Protein AF-A0A6I3MTK4-F1 (afdb_monomer_lite)

pLDDT: mean 82.1, std 14.82, range [50.41, 98.62]

Structure (mmCIF, N/CA/C/O backbone):
data_AF-A0A6I3MTK4-F1
#
_entry.id   AF-A0A6I3MTK4-F1
#
loop_
_atom_site.group_PDB
_atom_site.id
_atom_site.type_symbol
_atom_site.label_atom_id
_atom_site.label_alt_id
_atom_site.label_comp_id
_atom_site.label_asym_id
_atom_site.label_entity_id
_atom_site.label_seq_id
_atom_site.pdbx_PDB_ins_code
_atom_site.Cartn_x
_atom_site.Cartn_y
_atom_site.Cartn_z
_atom_site.occupancy
_atom_site.B_iso_or_equiv
_atom_site.auth_seq_id
_atom_site.auth_comp_id
_atom_site.auth_asym_id
_atom_site.auth_atom_id
_atom_site.pdbx_PDB_model_num
ATOM 1 N N . MET A 1 1 ? 15.861 -71.546 -43.984 1.00 53.81 1 MET A N 1
ATOM 2 C CA . MET A 1 1 ? 14.609 -70.962 -43.443 1.00 53.81 1 MET A CA 1
ATOM 3 C C . MET A 1 1 ? 14.620 -70.689 -41.932 1.00 53.81 1 MET A C 1
ATOM 5 O O . MET A 1 1 ? 14.109 -69.651 -41.546 1.00 53.81 1 MET A O 1
ATOM 9 N N . ARG A 1 2 ? 15.221 -71.525 -41.064 1.00 52.81 2 ARG A N 1
ATOM 10 C CA . ARG A 1 2 ? 15.217 -71.293 -39.595 1.00 52.81 2 ARG A CA 1
ATOM 11 C C . ARG A 1 2 ? 16.031 -70.080 -39.097 1.00 52.81 2 ARG A C 1
ATOM 13 O O . ARG A 1 2 ? 15.610 -69.432 -38.153 1.00 52.81 2 ARG A O 1
ATOM 20 N N . ARG A 1 3 ? 17.156 -69.732 -39.742 1.00 50.41 3 ARG A N 1
ATOM 21 C CA . ARG A 1 3 ? 18.013 -68.591 -39.335 1.00 50.41 3 ARG A CA 1
ATOM 22 C C . ARG A 1 3 ? 17.386 -67.218 -39.612 1.00 50.41 3 ARG A C 1
ATOM 24 O O . ARG A 1 3 ? 17.549 -66.301 -38.819 1.00 50.41 3 ARG A O 1
ATOM 31 N N . SER A 1 4 ? 16.638 -67.097 -40.707 1.00 53.41 4 SER A N 1
ATOM 32 C CA . SER A 1 4 ? 15.962 -65.857 -41.109 1.00 53.41 4 SER A CA 1
ATOM 33 C C . SER A 1 4 ? 14.804 -65.506 -40.167 1.00 53.41 4 SER A C 1
ATOM 35 O O . SER A 1 4 ? 14.593 -64.340 -39.866 1.00 53.41 4 SER A O 1
ATOM 37 N N . PHE A 1 5 ? 14.105 -66.518 -39.639 1.00 55.53 5 PHE A N 1
ATOM 38 C CA . PHE A 1 5 ? 13.009 -66.336 -38.682 1.00 55.53 5 PHE A CA 1
ATOM 39 C C . PHE A 1 5 ? 13.488 -65.809 -37.323 1.00 55.53 5 PHE A C 1
ATOM 41 O O . PHE A 1 5 ? 12.846 -64.940 -36.742 1.00 55.53 5 PHE A O 1
ATOM 48 N N . SER A 1 6 ? 14.639 -66.283 -36.835 1.00 56.25 6 SER A N 1
ATOM 49 C CA . SER A 1 6 ? 15.205 -65.820 -35.561 1.00 56.25 6 SER A CA 1
ATOM 50 C C . SER A 1 6 ? 15.663 -64.362 -35.612 1.00 56.25 6 SER A C 1
ATOM 52 O O . SER A 1 6 ? 15.512 -63.651 -34.629 1.00 56.25 6 SER A O 1
ATOM 54 N N . ILE A 1 7 ? 16.178 -63.892 -36.752 1.00 60.00 7 ILE A N 1
ATOM 55 C CA . ILE A 1 7 ? 16.601 -62.491 -36.911 1.00 60.00 7 ILE A CA 1
ATOM 56 C C . ILE A 1 7 ? 15.381 -61.562 -36.952 1.00 60.00 7 ILE A C 1
ATOM 58 O O . ILE A 1 7 ? 15.380 -60.527 -36.291 1.00 60.00 7 ILE A O 1
ATOM 62 N N . VAL A 1 8 ? 14.317 -61.954 -37.659 1.00 60.19 8 VAL A N 1
ATOM 63 C CA . VAL A 1 8 ? 13.076 -61.165 -37.737 1.00 60.19 8 VAL A CA 1
ATOM 64 C C . VAL A 1 8 ? 12.384 -61.076 -36.373 1.00 60.19 8 VAL A C 1
ATOM 66 O O . VAL A 1 8 ? 11.919 -60.002 -35.998 1.00 60.19 8 VAL A O 1
ATOM 69 N N . LEU A 1 9 ? 12.377 -62.161 -35.593 1.00 59.28 9 LEU A N 1
ATOM 70 C CA . LEU A 1 9 ? 11.783 -62.167 -34.254 1.00 59.28 9 LEU A CA 1
ATOM 71 C C . LEU A 1 9 ? 12.572 -61.293 -33.260 1.00 59.28 9 LEU A C 1
ATOM 73 O O . LEU A 1 9 ? 11.971 -60.566 -32.474 1.00 59.28 9 LEU A O 1
ATOM 77 N N . SER A 1 10 ? 13.907 -61.302 -33.336 1.00 58.31 10 SER A N 1
ATOM 78 C CA . SER A 1 10 ? 14.763 -60.447 -32.502 1.00 58.31 10 SER A CA 1
ATOM 79 C C . SER A 1 10 ? 14.629 -58.962 -32.848 1.00 58.31 10 SER A C 1
ATOM 81 O O . SER A 1 10 ? 14.602 -58.125 -31.950 1.00 58.31 10 SER A O 1
ATOM 83 N N . VAL A 1 11 ? 14.498 -58.620 -34.134 1.00 59.41 11 VAL A N 1
ATOM 84 C CA . VAL A 1 11 ? 14.272 -57.231 -34.571 1.00 59.41 11 VAL A CA 1
ATOM 85 C C . VAL A 1 11 ? 12.880 -56.746 -34.154 1.00 59.41 11 VAL A C 1
ATOM 87 O O . VAL A 1 11 ? 12.753 -55.631 -33.653 1.00 59.41 11 VAL A O 1
ATOM 90 N N . ALA A 1 12 ? 11.850 -57.590 -34.270 1.00 58.72 12 ALA A N 1
ATOM 91 C CA . ALA A 1 12 ? 10.502 -57.255 -33.811 1.00 58.72 12 ALA A CA 1
ATOM 92 C C . ALA A 1 12 ? 10.450 -56.996 -32.293 1.00 58.72 12 ALA A C 1
ATOM 94 O O . ALA A 1 12 ? 9.806 -56.042 -31.859 1.00 58.72 12 ALA A O 1
ATOM 95 N N . LEU A 1 13 ? 11.187 -57.777 -31.493 1.00 57.56 13 LEU A N 1
ATOM 96 C CA . LEU A 1 13 ? 11.237 -57.614 -30.038 1.00 57.56 13 LEU A CA 1
ATOM 97 C C . LEU A 1 13 ? 11.938 -56.307 -29.615 1.00 57.56 13 LEU A C 1
ATOM 99 O O . LEU A 1 13 ? 11.460 -55.605 -28.723 1.00 57.56 13 LEU A O 1
ATOM 103 N N . VAL A 1 14 ? 13.030 -55.926 -30.287 1.00 58.31 14 VAL A N 1
ATOM 104 C CA . VAL A 1 14 ? 13.752 -54.669 -30.004 1.00 58.31 14 VAL A CA 1
ATOM 105 C C . VAL A 1 14 ? 12.924 -53.441 -30.402 1.00 58.31 14 VAL A C 1
ATOM 107 O O . VAL A 1 14 ? 12.909 -52.452 -29.669 1.00 58.31 14 VAL A O 1
ATOM 110 N N . ILE A 1 15 ? 12.166 -53.515 -31.503 1.00 57.16 15 ILE A N 1
ATOM 111 C CA . ILE A 1 15 ? 11.263 -52.430 -31.919 1.00 57.16 15 ILE A CA 1
ATOM 112 C C . ILE A 1 15 ? 10.126 -52.257 -30.904 1.00 57.16 15 ILE A C 1
ATOM 114 O O . ILE A 1 15 ? 9.834 -51.123 -30.522 1.00 57.16 15 ILE A O 1
ATOM 118 N N . THR A 1 16 ? 9.555 -53.345 -30.370 1.00 56.53 16 THR A N 1
ATOM 119 C CA . THR A 1 16 ? 8.523 -53.232 -29.325 1.00 56.53 16 THR A CA 1
ATOM 120 C C . THR A 1 16 ? 9.043 -52.614 -28.026 1.00 56.53 16 THR A C 1
ATOM 122 O O . THR A 1 16 ? 8.303 -51.866 -27.394 1.00 56.53 16 THR A O 1
ATOM 125 N N . LEU A 1 17 ? 10.313 -52.831 -27.647 1.00 52.78 17 LEU A N 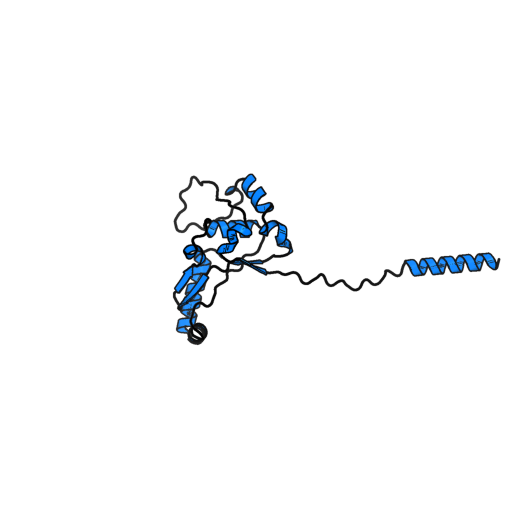1
ATOM 126 C CA . LEU A 1 17 ? 10.886 -52.178 -26.460 1.00 52.78 17 LEU A CA 1
ATOM 127 C C . LEU A 1 17 ? 11.121 -50.669 -26.644 1.00 52.78 17 LEU A C 1
ATOM 129 O O . LEU A 1 17 ? 11.062 -49.930 -25.666 1.00 52.78 17 LEU A O 1
ATOM 133 N N . SER A 1 18 ? 11.339 -50.196 -27.875 1.00 52.72 18 SER A N 1
ATOM 134 C CA . SER A 1 18 ? 11.579 -48.770 -28.153 1.00 52.72 18 SER A CA 1
ATOM 135 C C . SER A 1 18 ? 10.322 -47.889 -28.095 1.00 52.72 18 SER A C 1
ATOM 137 O O . SER A 1 18 ? 10.435 -46.671 -27.969 1.00 52.72 18 SER A O 1
ATOM 139 N N . THR A 1 19 ? 9.125 -48.488 -28.136 1.00 51.19 19 THR A N 1
ATOM 140 C CA . THR A 1 19 ? 7.839 -47.773 -28.036 1.00 51.19 19 THR A CA 1
ATOM 141 C C . THR A 1 19 ? 7.257 -47.728 -26.626 1.00 51.19 19 THR A C 1
ATOM 143 O O . THR A 1 19 ? 6.257 -47.042 -26.408 1.00 51.19 19 THR A O 1
ATOM 146 N N . TYR A 1 20 ? 7.869 -48.406 -25.649 1.00 51.41 20 TYR A N 1
ATOM 147 C CA . TYR A 1 20 ? 7.555 -48.139 -24.249 1.00 51.41 20 TYR A CA 1
ATOM 148 C C . TYR A 1 20 ? 8.198 -46.807 -23.888 1.00 51.41 20 TYR A C 1
ATOM 150 O O . TYR A 1 20 ? 9.356 -46.738 -23.481 1.00 51.41 20 TYR A O 1
ATOM 158 N N . GLY A 1 21 ? 7.435 -45.731 -24.091 1.00 55.34 21 GLY A N 1
ATOM 159 C CA . GLY A 1 21 ? 7.756 -44.434 -23.526 1.00 55.34 21 GLY A CA 1
ATOM 160 C C . GLY A 1 21 ? 8.115 -44.644 -22.063 1.00 55.34 21 GLY A C 1
ATOM 161 O O . GLY A 1 21 ? 7.327 -45.203 -21.300 1.00 55.34 21 GLY A O 1
ATOM 162 N N . VAL A 1 22 ? 9.339 -44.265 -21.696 1.00 57.91 22 VAL A N 1
ATOM 163 C CA . VAL A 1 22 ? 9.773 -44.255 -20.304 1.00 57.91 22 VAL A CA 1
ATOM 164 C C . VAL A 1 22 ? 8.703 -43.472 -19.558 1.00 57.91 22 VAL A C 1
ATOM 166 O O . VAL A 1 22 ? 8.482 -42.301 -19.876 1.00 57.91 22 VAL A O 1
ATOM 169 N N . ALA A 1 23 ? 7.990 -44.124 -18.639 1.00 54.16 23 ALA A N 1
ATOM 170 C CA . ALA A 1 23 ? 7.059 -43.444 -17.760 1.00 54.16 23 ALA A CA 1
ATOM 171 C C . ALA A 1 23 ? 7.886 -42.432 -16.967 1.00 54.16 23 ALA A C 1
ATOM 173 O O . ALA A 1 23 ? 8.548 -42.774 -15.987 1.00 54.16 23 ALA A O 1
ATOM 174 N N . ARG A 1 24 ? 7.938 -41.190 -17.454 1.00 57.03 24 ARG A N 1
ATOM 175 C CA . ARG A 1 24 ? 8.499 -40.093 -16.690 1.00 57.03 24 ARG A CA 1
ATOM 176 C C . ARG A 1 24 ? 7.561 -39.933 -15.514 1.00 57.03 24 ARG A C 1
ATOM 178 O O . ARG A 1 24 ? 6.368 -39.709 -15.711 1.00 57.03 24 ARG A O 1
ATOM 185 N N . ALA A 1 25 ? 8.095 -40.122 -14.308 1.00 59.53 25 ALA A N 1
ATOM 186 C CA . ALA A 1 25 ? 7.435 -39.630 -13.116 1.00 59.53 25 ALA A CA 1
ATOM 187 C C . ALA A 1 25 ? 6.992 -38.203 -13.439 1.00 59.53 25 ALA A C 1
ATOM 189 O O . ALA A 1 25 ? 7.809 -37.429 -13.939 1.00 59.53 25 ALA A O 1
ATOM 190 N N . ASP A 1 26 ? 5.703 -37.919 -13.270 1.00 58.34 26 ASP A N 1
ATOM 191 C CA . ASP A 1 26 ? 5.145 -36.584 -13.430 1.00 58.34 26 ASP A CA 1
ATOM 192 C C . ASP A 1 26 ? 5.978 -35.672 -12.523 1.00 58.34 26 ASP A C 1
ATOM 194 O O . ASP A 1 26 ? 5.830 -35.703 -11.296 1.00 58.34 26 ASP A O 1
ATOM 198 N N . GLU A 1 27 ? 6.979 -34.997 -13.102 1.00 61.09 27 GLU A N 1
ATOM 199 C CA . GLU A 1 27 ? 7.846 -34.055 -12.410 1.00 61.09 27 GLU A CA 1
ATOM 200 C C . GLU A 1 27 ? 6.910 -32.930 -12.013 1.00 61.09 27 GLU A C 1
ATOM 202 O O . GLU A 1 27 ? 6.700 -31.977 -12.767 1.00 61.09 27 GLU A O 1
ATOM 207 N N . LYS A 1 28 ? 6.272 -33.085 -10.846 1.00 62.31 28 LYS A N 1
ATOM 208 C CA . LYS A 1 28 ? 5.481 -32.039 -10.223 1.00 62.31 28 LYS A CA 1
ATOM 209 C C . LYS A 1 28 ? 6.394 -30.835 -10.179 1.00 62.31 28 LYS A C 1
ATOM 211 O O . LYS A 1 28 ? 7.317 -30.796 -9.364 1.00 62.31 28 LYS A O 1
ATOM 216 N N . GLN A 1 29 ? 6.144 -29.905 -11.101 1.00 60.81 29 GLN A N 1
ATOM 217 C CA . GLN A 1 29 ? 6.909 -28.680 -11.240 1.00 60.81 29 GLN A CA 1
ATOM 218 C C . GLN A 1 29 ? 7.102 -28.113 -9.834 1.00 60.81 29 GLN A C 1
ATOM 220 O O . GLN A 1 29 ? 6.113 -28.058 -9.084 1.00 60.81 29 GLN A O 1
ATOM 225 N N . PRO A 1 30 ? 8.341 -27.766 -9.435 1.00 67.25 30 PRO A N 1
ATOM 226 C CA . PRO A 1 30 ? 8.601 -27.237 -8.108 1.00 67.25 30 PRO A CA 1
ATOM 227 C C . PRO A 1 30 ? 7.561 -26.174 -7.764 1.00 67.25 30 PRO A C 1
ATOM 229 O O . PRO A 1 30 ? 7.225 -25.335 -8.605 1.00 67.25 30 PRO A O 1
ATOM 232 N N . ARG A 1 31 ? 6.996 -26.248 -6.550 1.00 68.44 31 ARG A N 1
ATOM 233 C CA . ARG A 1 31 ? 5.969 -25.296 -6.112 1.00 68.44 31 ARG A CA 1
ATOM 234 C C . ARG A 1 31 ? 6.503 -23.886 -6.328 1.00 68.44 31 ARG A C 1
ATOM 236 O O . ARG A 1 31 ? 7.500 -23.504 -5.719 1.00 68.44 31 ARG A O 1
ATOM 243 N N . LYS A 1 32 ? 5.841 -23.134 -7.204 1.00 69.88 32 LYS A N 1
ATOM 244 C CA . LYS A 1 32 ? 6.188 -21.741 -7.454 1.00 69.88 32 LYS A CA 1
ATOM 245 C C . LYS A 1 32 ? 5.784 -20.930 -6.234 1.00 69.88 32 LYS A C 1
ATOM 247 O O . LYS A 1 32 ? 4.677 -21.095 -5.718 1.00 69.88 32 LYS A O 1
ATOM 252 N N . ILE A 1 33 ? 6.676 -20.056 -5.784 1.00 71.88 33 ILE A N 1
ATOM 253 C CA . ILE A 1 33 ? 6.262 -18.934 -4.945 1.00 71.88 33 ILE A CA 1
ATOM 254 C C . ILE A 1 33 ? 5.264 -18.136 -5.797 1.00 71.88 33 ILE A C 1
ATOM 256 O O . ILE A 1 33 ? 5.436 -18.018 -7.003 1.00 71.88 33 ILE A O 1
ATOM 260 N N . VAL A 1 34 ? 4.142 -17.714 -5.220 1.00 80.19 34 VAL A N 1
ATOM 261 C CA . VAL A 1 34 ? 3.102 -16.984 -5.972 1.00 80.19 34 VAL A CA 1
ATOM 262 C C . VAL A 1 34 ? 3.085 -15.519 -5.568 1.00 80.19 34 VAL A C 1
ATOM 264 O O . VAL A 1 34 ? 2.835 -14.655 -6.404 1.00 80.19 34 VAL A O 1
ATOM 267 N N . SER A 1 35 ? 3.410 -1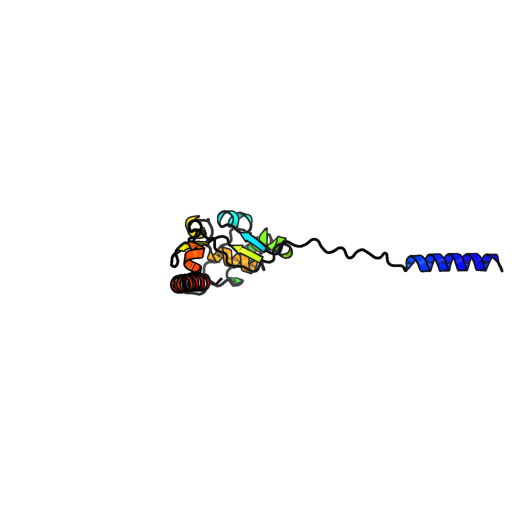5.250 -4.305 1.00 87.81 35 SER A N 1
ATOM 268 C CA . SER A 1 35 ? 3.266 -13.945 -3.684 1.00 87.81 35 SER A CA 1
ATOM 269 C C . SER A 1 35 ? 4.483 -13.579 -2.840 1.00 87.81 35 SER A C 1
ATOM 271 O O . SER A 1 35 ? 5.029 -14.445 -2.153 1.00 87.81 35 SER A O 1
ATOM 273 N N . GLY A 1 36 ? 4.856 -12.300 -2.815 1.00 87.44 36 GLY A N 1
ATOM 274 C CA . GLY A 1 36 ? 5.942 -11.793 -1.972 1.00 87.44 36 GLY A CA 1
ATOM 275 C C . GLY A 1 36 ? 5.657 -10.407 -1.405 1.00 87.44 36 GLY A C 1
ATOM 276 O O . GLY A 1 36 ? 4.857 -9.652 -1.955 1.00 87.44 36 GLY A O 1
ATOM 277 N N . TRP A 1 37 ? 6.299 -10.077 -0.285 1.00 90.31 37 TRP A N 1
ATOM 278 C CA . TRP A 1 37 ? 6.167 -8.764 0.349 1.00 90.31 37 TRP A CA 1
ATOM 279 C C . TRP A 1 37 ? 7.144 -7.765 -0.261 1.00 90.31 37 TRP A C 1
ATOM 281 O O . TRP A 1 37 ? 8.313 -8.086 -0.469 1.00 90.31 37 TRP A O 1
ATOM 291 N N . ILE A 1 38 ? 6.674 -6.539 -0.497 1.00 90.25 38 ILE A N 1
ATOM 292 C CA . ILE A 1 38 ? 7.521 -5.411 -0.892 1.00 90.25 38 ILE A CA 1
ATOM 293 C C . ILE A 1 38 ? 7.485 -4.380 0.236 1.00 90.25 38 ILE A C 1
ATOM 295 O O . ILE A 1 38 ? 6.542 -3.585 0.316 1.00 90.25 38 ILE A O 1
ATOM 299 N N . PRO A 1 39 ? 8.485 -4.370 1.131 1.00 90.12 39 PRO A N 1
ATOM 300 C CA . PRO A 1 39 ? 8.589 -3.320 2.128 1.00 90.12 39 PRO A CA 1
ATOM 301 C C . PRO A 1 39 ? 8.939 -1.986 1.464 1.00 90.12 39 PRO A C 1
ATOM 303 O O . PRO A 1 39 ? 9.611 -1.944 0.429 1.00 90.12 39 PRO A O 1
ATOM 306 N N . TYR A 1 40 ? 8.504 -0.881 2.073 1.00 87.69 40 TYR A N 1
ATOM 307 C CA . TYR A 1 40 ? 8.691 0.467 1.517 1.00 87.69 40 TYR A CA 1
ATOM 308 C C . TYR A 1 40 ? 10.170 0.793 1.233 1.00 87.69 40 TYR A C 1
ATOM 310 O O . TYR A 1 40 ? 10.490 1.434 0.236 1.00 87.69 40 TYR A O 1
ATOM 318 N N . TYR A 1 41 ? 11.092 0.280 2.054 1.00 86.12 41 TYR A N 1
ATOM 319 C CA . TYR A 1 41 ? 12.533 0.506 1.913 1.00 86.12 41 TYR A CA 1
ATOM 320 C C . TYR A 1 41 ? 13.196 -0.291 0.770 1.00 86.12 41 TYR A C 1
ATOM 322 O O . TYR A 1 41 ? 14.351 -0.023 0.438 1.00 86.12 41 TYR A O 1
ATOM 330 N N . SER A 1 42 ? 12.496 -1.252 0.153 1.00 86.38 42 SER A N 1
ATOM 331 C CA . SER A 1 42 ? 13.028 -2.092 -0.937 1.00 86.38 42 SER A CA 1
ATOM 332 C C . SER A 1 42 ? 12.471 -1.748 -2.316 1.00 86.38 42 SER A C 1
ATOM 334 O O . SER A 1 42 ? 12.914 -2.336 -3.300 1.00 86.38 42 SER A O 1
ATOM 336 N N . VAL A 1 43 ? 11.543 -0.792 -2.420 1.00 86.81 43 VAL A N 1
ATOM 337 C CA . VAL A 1 43 ? 10.890 -0.411 -3.690 1.00 86.81 43 VAL A CA 1
ATOM 338 C C . VAL A 1 43 ? 11.922 -0.069 -4.770 1.00 86.81 43 VAL A C 1
ATOM 340 O O . VAL A 1 43 ? 11.830 -0.570 -5.887 1.00 86.81 43 VAL A O 1
ATOM 343 N N . ARG A 1 44 ? 12.972 0.675 -4.397 1.00 81.69 44 ARG A N 1
ATOM 344 C CA . ARG A 1 44 ? 14.089 1.065 -5.278 1.00 81.69 44 ARG A CA 1
ATOM 345 C C . ARG A 1 44 ? 14.903 -0.094 -5.849 1.00 81.69 44 ARG A C 1
ATOM 347 O O . ARG A 1 44 ? 15.617 0.075 -6.827 1.00 81.69 44 ARG A O 1
ATOM 354 N N . THR A 1 45 ? 14.884 -1.235 -5.170 1.00 82.88 45 THR A N 1
ATOM 355 C CA . THR A 1 45 ? 15.682 -2.403 -5.549 1.00 82.88 45 THR A CA 1
ATOM 356 C C . THR A 1 45 ? 14.926 -3.264 -6.551 1.00 82.88 45 THR A C 1
ATOM 358 O O . THR A 1 45 ? 15.537 -3.925 -7.383 1.00 82.88 45 THR A O 1
ATOM 361 N N . VAL A 1 46 ? 13.593 -3.266 -6.474 1.00 82.94 46 VAL A N 1
ATOM 362 C CA . VAL A 1 46 ? 12.743 -4.138 -7.293 1.00 82.94 46 VAL A CA 1
ATOM 363 C C . VAL A 1 46 ? 12.184 -3.443 -8.536 1.00 82.94 46 VAL A C 1
ATOM 365 O O . VAL A 1 46 ? 11.763 -4.131 -9.466 1.00 82.94 46 VAL A O 1
ATOM 368 N N . MET A 1 47 ? 12.204 -2.106 -8.574 1.00 84.75 47 MET A N 1
ATOM 369 C CA . MET A 1 47 ? 11.709 -1.286 -9.684 1.00 84.75 47 MET A CA 1
ATOM 370 C C . MET A 1 47 ? 12.631 -0.083 -9.966 1.00 84.75 47 MET A C 1
ATOM 372 O O . MET A 1 47 ? 13.236 0.450 -9.034 1.00 84.75 47 MET A O 1
ATOM 376 N N . PRO A 1 48 ? 12.732 0.366 -11.232 1.00 82.31 48 PRO A N 1
ATOM 377 C CA . PRO A 1 48 ? 13.542 1.520 -11.623 1.00 82.31 48 PRO A CA 1
ATOM 378 C C . PRO A 1 48 ? 12.945 2.860 -11.166 1.00 82.31 48 PRO A C 1
ATOM 380 O O . PRO A 1 48 ? 11.771 2.970 -10.801 1.00 82.31 48 PRO A O 1
ATOM 383 N N . PHE A 1 49 ? 13.764 3.915 -11.220 1.00 79.50 49 PHE A N 1
ATOM 384 C CA . PHE A 1 49 ? 13.294 5.289 -11.048 1.00 79.50 49 PHE A CA 1
ATOM 385 C C . PHE A 1 49 ? 12.612 5.796 -12.311 1.00 79.50 49 PHE A C 1
ATOM 387 O O . PHE A 1 49 ? 13.283 6.208 -13.249 1.00 79.50 49 PHE A O 1
ATOM 394 N N . ILE A 1 50 ? 11.281 5.761 -12.304 1.00 79.88 50 ILE A N 1
ATOM 395 C CA . ILE A 1 50 ? 10.430 6.266 -13.377 1.00 79.88 50 ILE A CA 1
ATOM 396 C C . ILE A 1 50 ? 9.395 7.189 -12.743 1.00 79.88 50 ILE A C 1
ATOM 398 O O . ILE A 1 50 ? 8.707 6.800 -11.798 1.00 79.88 50 ILE A O 1
ATOM 402 N N . LYS A 1 51 ? 9.293 8.407 -13.269 1.00 77.25 51 LYS A N 1
ATOM 403 C CA . LYS A 1 51 ? 8.235 9.362 -12.934 1.00 77.25 51 LYS A CA 1
ATOM 404 C C . LYS A 1 51 ? 7.278 9.458 -14.108 1.00 77.25 51 LYS A C 1
ATOM 406 O O . LYS A 1 51 ? 7.703 9.307 -15.250 1.00 77.25 51 LYS A O 1
ATOM 411 N N . LYS A 1 52 ? 6.007 9.744 -13.828 1.00 80.94 52 LYS A N 1
ATOM 412 C CA . LYS A 1 52 ? 5.069 10.105 -14.891 1.00 80.94 52 LYS A CA 1
ATOM 413 C C . LYS A 1 52 ? 5.588 11.302 -15.681 1.00 80.94 52 LYS A C 1
ATOM 415 O O . LYS A 1 52 ? 6.193 12.222 -15.119 1.00 80.94 52 LYS A O 1
ATOM 420 N N . LEU A 1 53 ? 5.318 11.285 -16.979 1.00 78.62 53 LEU A N 1
ATOM 421 C CA . LEU A 1 53 ? 5.545 12.426 -17.847 1.00 78.62 53 LEU A CA 1
ATOM 422 C C . LEU A 1 53 ? 4.729 13.628 -17.345 1.00 78.62 53 LEU A C 1
ATOM 424 O O . LEU A 1 53 ? 3.613 13.444 -16.851 1.00 78.62 53 LEU A O 1
ATOM 428 N N . PRO A 1 54 ? 5.254 14.860 -17.463 1.00 73.94 54 PRO A N 1
ATOM 429 C CA . PRO A 1 54 ? 4.513 16.051 -17.076 1.00 73.94 54 PRO A CA 1
ATOM 430 C C . PRO A 1 54 ? 3.189 16.136 -17.842 1.00 73.94 54 PRO A C 1
ATOM 432 O O . PRO A 1 54 ? 3.181 16.207 -19.070 1.00 73.94 54 PRO A O 1
ATOM 435 N N . THR A 1 55 ? 2.069 16.152 -17.123 1.00 66.19 55 THR A N 1
ATOM 436 C CA . THR A 1 55 ? 0.750 16.404 -17.706 1.00 66.19 55 THR A CA 1
ATOM 437 C C . THR A 1 55 ? 0.466 17.902 -17.719 1.00 66.19 55 THR A C 1
ATOM 439 O O . THR A 1 55 ? 0.727 18.606 -16.746 1.00 66.19 55 THR A O 1
ATOM 442 N N . THR A 1 56 ? -0.080 18.408 -18.827 1.00 57.75 56 THR A N 1
ATOM 443 C CA . THR A 1 56 ? -0.474 19.825 -18.961 1.00 57.75 56 THR A CA 1
ATOM 444 C C . THR A 1 56 ? -1.724 20.160 -18.139 1.00 57.75 56 THR A C 1
ATOM 446 O O . THR A 1 56 ? -1.965 21.322 -17.822 1.00 57.75 56 THR A O 1
ATOM 449 N N . GLU A 1 57 ? -2.508 19.152 -17.759 1.00 63.19 57 GLU A N 1
ATOM 450 C CA . GLU A 1 57 ? -3.699 19.321 -16.931 1.00 63.19 57 GLU A CA 1
ATOM 451 C C . GLU A 1 57 ? -3.352 19.289 -15.437 1.00 63.19 57 GLU A C 1
ATOM 453 O O . GLU A 1 57 ? -2.603 18.429 -14.964 1.00 63.19 57 GLU A O 1
ATOM 458 N N . VAL A 1 58 ? -3.916 20.239 -14.685 1.00 59.41 58 VAL A N 1
ATOM 459 C CA . VAL A 1 58 ? -3.818 20.276 -13.222 1.00 59.41 58 VAL A CA 1
ATOM 460 C C . VAL A 1 58 ? -4.619 19.104 -12.665 1.00 59.41 58 VAL A C 1
ATOM 462 O O . VAL A 1 58 ? -5.848 19.091 -12.749 1.00 59.41 58 VAL A O 1
ATOM 465 N N . ALA A 1 59 ? -3.927 18.128 -12.080 1.00 62.25 59 ALA A N 1
ATOM 466 C CA . ALA A 1 59 ? -4.577 17.025 -11.391 1.00 62.25 59 ALA A CA 1
ATOM 467 C C . ALA A 1 59 ? -5.436 17.572 -10.239 1.00 62.25 59 ALA A C 1
ATOM 469 O O . ALA A 1 59 ? -4.938 18.250 -9.336 1.00 62.25 59 ALA A O 1
ATOM 470 N N . LEU A 1 60 ? -6.740 17.289 -10.272 1.00 60.81 60 LEU A N 1
ATOM 471 C CA . LEU A 1 60 ? -7.619 17.584 -9.145 1.00 60.81 60 LEU A CA 1
ATOM 472 C C . LEU A 1 60 ? -7.153 16.767 -7.923 1.00 60.81 60 LEU A C 1
ATOM 474 O O . LEU A 1 60 ? -6.792 15.602 -8.093 1.00 60.81 60 LEU A O 1
ATOM 478 N N . PRO A 1 61 ? -7.223 17.302 -6.689 1.00 52.38 61 PRO A N 1
ATOM 479 C CA . PRO A 1 61 ? -6.809 16.584 -5.474 1.00 52.38 61 PRO A CA 1
ATOM 480 C C . PRO A 1 61 ? -7.524 15.242 -5.234 1.00 52.38 61 PRO A C 1
ATOM 482 O O . PRO A 1 61 ? -7.081 14.447 -4.413 1.00 52.38 61 PRO A O 1
ATOM 485 N N . SER A 1 62 ? -8.639 15.000 -5.928 1.00 56.44 62 SER A N 1
ATOM 486 C CA . SER A 1 62 ? -9.448 13.778 -5.878 1.00 56.44 62 SER A CA 1
ATOM 487 C C . SER A 1 62 ? -9.530 13.052 -7.226 1.00 56.44 62 SER A C 1
ATOM 489 O O . SER A 1 62 ? -10.431 12.236 -7.424 1.00 56.44 62 SER A O 1
ATOM 491 N N . ALA A 1 63 ? -8.662 13.386 -8.185 1.00 61.94 63 ALA A N 1
ATOM 492 C CA . ALA A 1 63 ? -8.598 12.660 -9.443 1.00 61.94 63 ALA A CA 1
ATOM 493 C C . ALA A 1 63 ? -8.190 11.197 -9.176 1.00 61.94 63 ALA A C 1
ATOM 495 O O . ALA A 1 63 ? -7.321 10.951 -8.335 1.00 61.94 63 ALA A O 1
ATOM 496 N N . PRO A 1 64 ? -8.793 10.215 -9.870 1.00 63.28 64 PRO A N 1
ATOM 497 C CA . PRO A 1 64 ? -8.352 8.830 -9.780 1.00 63.28 64 PRO A CA 1
ATOM 498 C C . PRO A 1 64 ? -6.873 8.712 -10.157 1.00 63.28 64 PRO A C 1
ATOM 500 O O . PRO A 1 64 ? -6.436 9.320 -11.134 1.00 63.28 64 PRO A O 1
ATOM 503 N N . VAL A 1 65 ? -6.113 7.891 -9.428 1.00 68.00 65 VAL A N 1
ATOM 504 C CA . VAL A 1 65 ? -4.757 7.515 -9.848 1.00 68.00 65 VAL A CA 1
ATOM 505 C C . VAL A 1 65 ? -4.873 6.697 -11.136 1.00 68.00 65 VAL A C 1
ATOM 507 O O . VAL A 1 65 ? -5.265 5.529 -11.109 1.00 68.00 65 VAL A O 1
ATOM 510 N N . THR A 1 66 ? -4.559 7.324 -12.265 1.00 75.00 66 THR A N 1
ATOM 511 C CA . THR A 1 66 ? -4.428 6.690 -13.582 1.00 75.00 66 THR A CA 1
ATOM 512 C C . THR A 1 66 ? -3.082 5.983 -13.683 1.00 75.00 66 THR A C 1
ATOM 514 O O . THR A 1 66 ? -2.133 6.361 -13.004 1.00 75.00 66 THR A O 1
ATOM 517 N N . CYS A 1 67 ? -2.984 4.938 -14.497 1.00 78.94 67 CYS A N 1
ATOM 518 C CA . CYS A 1 67 ? -1.715 4.269 -14.785 1.00 78.94 67 CYS A CA 1
ATOM 519 C C . CYS A 1 67 ? -1.682 3.936 -16.279 1.00 78.94 67 CYS A C 1
ATOM 521 O O . CYS A 1 67 ? -1.552 2.773 -16.670 1.00 78.94 67 CYS A O 1
ATOM 523 N N . GLU A 1 68 ? -1.901 4.932 -17.131 1.00 81.50 68 GLU A N 1
ATOM 524 C CA . GLU A 1 68 ? -2.068 4.725 -18.569 1.00 81.50 68 GLU A CA 1
ATOM 525 C C . GLU A 1 68 ? -0.711 4.649 -19.292 1.00 81.50 68 GLU A C 1
ATOM 527 O O . GLU A 1 68 ? 0.282 5.196 -18.816 1.00 81.50 68 GLU A O 1
ATOM 532 N N . PRO A 1 69 ? -0.592 3.905 -20.412 1.00 74.44 69 PRO A N 1
ATOM 533 C CA . PRO A 1 69 ? 0.690 3.757 -21.108 1.00 74.44 69 PRO A CA 1
ATOM 534 C C . PRO A 1 69 ? 1.284 5.083 -21.601 1.00 74.44 69 PRO A C 1
ATOM 536 O O . PRO A 1 69 ? 2.498 5.230 -21.610 1.00 74.44 69 PRO A O 1
ATOM 539 N N . ASN A 1 70 ? 0.437 6.037 -21.992 1.00 81.19 70 ASN A N 1
ATOM 540 C CA . ASN A 1 70 ? 0.836 7.356 -22.493 1.00 81.19 70 ASN A CA 1
ATOM 541 C C . ASN A 1 70 ? 1.380 8.295 -21.401 1.00 81.19 70 ASN A C 1
ATOM 543 O O . ASN A 1 70 ? 1.864 9.375 -21.725 1.00 81.19 70 ASN A O 1
ATOM 547 N N . GLU A 1 71 ? 1.311 7.899 -20.128 1.00 84.69 71 GLU A N 1
ATOM 548 C CA . GLU A 1 71 ? 1.875 8.655 -19.006 1.00 84.69 71 GLU A CA 1
ATOM 549 C C . GLU A 1 71 ? 3.372 8.378 -18.796 1.00 84.69 71 GLU A C 1
ATOM 551 O O . GLU A 1 71 ? 3.984 8.991 -17.924 1.00 84.69 71 GLU A O 1
ATOM 556 N N . TYR A 1 72 ? 3.968 7.469 -19.573 1.00 86.81 72 TYR A N 1
ATOM 557 C CA . TYR A 1 72 ? 5.370 7.062 -19.465 1.00 86.81 72 TYR A CA 1
ATOM 558 C C . TYR A 1 72 ? 6.043 7.080 -20.840 1.00 86.81 72 TYR A C 1
ATOM 560 O O . TYR A 1 72 ? 5.409 6.772 -21.852 1.00 86.81 72 TYR A O 1
ATOM 568 N N . SER A 1 73 ? 7.330 7.434 -20.894 1.00 87.81 73 SER A N 1
ATOM 569 C CA . SER A 1 73 ? 8.078 7.402 -22.156 1.00 87.81 73 SER A CA 1
ATOM 570 C C . SER A 1 73 ? 8.345 5.959 -22.621 1.00 87.81 73 SER A C 1
ATOM 572 O O . SER A 1 73 ? 8.339 5.030 -21.805 1.00 87.81 73 SER A O 1
ATOM 574 N N . PRO A 1 74 ? 8.615 5.726 -23.918 1.00 89.12 74 PRO A N 1
ATOM 575 C CA . PRO A 1 74 ? 9.069 4.420 -24.395 1.00 89.12 74 PRO A CA 1
ATOM 576 C C . PRO A 1 74 ? 10.320 3.911 -23.664 1.00 89.12 74 PRO A C 1
ATOM 578 O O . PRO A 1 74 ? 10.422 2.717 -23.377 1.00 89.12 74 PRO A O 1
ATOM 581 N N . GLU A 1 75 ? 11.247 4.809 -23.325 1.00 90.12 75 GLU A N 1
ATOM 582 C CA . GLU A 1 75 ? 12.470 4.500 -22.585 1.00 90.12 75 GLU A CA 1
ATOM 583 C C . GLU A 1 75 ? 12.157 4.041 -21.156 1.00 90.12 75 GLU A C 1
ATOM 585 O O . GLU A 1 75 ? 12.718 3.048 -20.688 1.00 90.12 75 GLU A O 1
ATOM 590 N N . ASP A 1 76 ? 11.210 4.703 -20.486 1.00 89.81 76 ASP A N 1
ATOM 591 C CA . ASP A 1 76 ? 10.738 4.310 -19.156 1.00 89.81 76 ASP A CA 1
ATOM 592 C C . ASP A 1 76 ? 10.084 2.925 -19.185 1.00 89.81 76 ASP A C 1
ATOM 594 O O . ASP A 1 76 ? 10.361 2.077 -18.337 1.00 89.81 76 ASP A O 1
ATOM 598 N N . ILE A 1 77 ? 9.246 2.647 -20.187 1.00 88.38 77 ILE A N 1
ATOM 599 C CA . ILE A 1 77 ? 8.623 1.328 -20.338 1.00 88.38 77 ILE A CA 1
ATOM 600 C C . ILE A 1 77 ? 9.681 0.249 -20.593 1.00 88.38 77 ILE A C 1
ATOM 602 O O . ILE A 1 77 ? 9.601 -0.838 -20.017 1.00 88.38 77 ILE A O 1
ATOM 606 N N . ALA A 1 78 ? 10.703 0.536 -21.401 1.00 91.12 78 ALA A N 1
ATOM 607 C CA . ALA A 1 78 ? 11.820 -0.383 -21.599 1.00 91.12 78 ALA A CA 1
ATOM 608 C C . ALA A 1 78 ? 12.585 -0.637 -20.286 1.00 91.12 78 ALA A C 1
ATOM 610 O O . ALA A 1 78 ? 12.865 -1.792 -19.952 1.00 91.12 78 ALA A O 1
ATOM 611 N N . ALA A 1 79 ? 12.849 0.411 -19.498 1.00 90.94 79 ALA A N 1
ATOM 612 C CA . ALA A 1 79 ? 13.474 0.287 -18.184 1.00 90.94 79 ALA A CA 1
ATOM 613 C C . ALA A 1 79 ? 12.616 -0.559 -17.226 1.00 90.94 79 ALA A C 1
ATOM 615 O O . ALA A 1 79 ? 13.137 -1.466 -16.572 1.00 90.94 79 ALA A O 1
ATOM 616 N N . LEU A 1 80 ? 11.297 -0.339 -17.191 1.00 91.12 80 LEU A N 1
ATOM 617 C CA . LEU A 1 80 ? 10.362 -1.134 -16.392 1.00 91.12 80 LEU A CA 1
ATOM 618 C C . LEU A 1 80 ? 10.372 -2.610 -16.799 1.00 91.12 80 LEU A C 1
ATOM 620 O O . LEU A 1 80 ? 10.440 -3.481 -15.932 1.00 91.12 80 LEU A O 1
ATOM 624 N N . ASN A 1 81 ? 10.366 -2.899 -18.100 1.00 91.69 81 ASN A N 1
ATOM 625 C CA . ASN A 1 81 ? 10.393 -4.268 -18.616 1.00 91.69 81 ASN A CA 1
ATOM 626 C C . ASN A 1 81 ? 11.706 -5.000 -18.287 1.00 91.69 81 ASN A C 1
ATOM 628 O O . ASN A 1 81 ? 11.731 -6.227 -18.224 1.00 91.69 81 ASN A O 1
ATOM 632 N N . SER A 1 82 ? 12.787 -4.258 -18.036 1.00 91.25 82 SER A N 1
ATOM 633 C CA . SER A 1 82 ? 14.068 -4.811 -17.578 1.00 91.25 82 SER A CA 1
ATOM 634 C C . SER A 1 82 ? 14.178 -4.954 -16.051 1.00 91.25 82 SER A C 1
ATOM 636 O O . SER A 1 82 ? 15.155 -5.507 -15.548 1.00 91.25 82 SER A O 1
ATOM 638 N N . SER A 1 83 ? 13.186 -4.466 -15.298 1.00 90.00 83 SER A N 1
ATOM 639 C CA . SER A 1 83 ? 13.199 -4.478 -13.833 1.00 90.00 83 SER A CA 1
ATOM 640 C C . SER A 1 83 ? 13.165 -5.890 -13.245 1.00 90.00 83 SER A C 1
ATOM 642 O O . SER A 1 83 ? 12.659 -6.834 -13.858 1.00 90.00 83 SER A O 1
ATOM 644 N N . TYR A 1 84 ? 13.648 -6.028 -12.006 1.00 88.25 84 TYR A N 1
ATOM 645 C CA . TYR A 1 84 ? 13.580 -7.290 -11.266 1.00 88.25 84 TYR A CA 1
ATOM 646 C C . TYR A 1 84 ? 12.140 -7.804 -11.170 1.00 88.25 84 TYR A C 1
ATOM 648 O O . TYR A 1 84 ? 11.882 -8.983 -11.409 1.00 88.25 84 TYR A O 1
ATOM 656 N N . LEU A 1 85 ? 11.192 -6.916 -10.856 1.00 88.69 85 LEU A N 1
ATOM 657 C CA . LEU A 1 85 ? 9.798 -7.300 -10.694 1.00 88.69 85 LEU A CA 1
ATOM 658 C C . LEU A 1 85 ? 9.178 -7.807 -12.004 1.00 88.69 85 LEU A C 1
ATOM 660 O O . LEU A 1 85 ? 8.506 -8.835 -11.998 1.00 88.69 85 LEU A O 1
ATOM 664 N N . PHE A 1 86 ? 9.433 -7.128 -13.127 1.00 90.50 86 PHE A N 1
ATOM 665 C CA . PHE A 1 86 ? 8.900 -7.537 -14.427 1.00 90.50 86 PHE A CA 1
ATOM 666 C C . PHE A 1 86 ? 9.520 -8.849 -14.916 1.00 90.50 86 PHE A C 1
ATOM 668 O O . PHE A 1 86 ? 8.810 -9.759 -15.345 1.00 90.50 86 PHE A O 1
ATOM 675 N N . THR A 1 87 ? 10.847 -8.960 -14.851 1.00 91.00 87 THR A N 1
ATOM 676 C CA . THR A 1 87 ? 11.589 -10.113 -15.390 1.00 91.00 87 THR A CA 1
ATOM 677 C C . THR A 1 87 ? 11.307 -11.408 -14.633 1.00 91.00 87 THR A C 1
ATOM 679 O O . THR A 1 87 ? 11.396 -12.476 -15.228 1.00 91.00 87 THR A O 1
ATOM 682 N N . ASN A 1 88 ? 10.899 -11.317 -13.362 1.00 87.06 88 ASN A N 1
ATOM 683 C CA . ASN A 1 88 ? 10.577 -12.463 -12.504 1.00 87.06 88 ASN A CA 1
ATOM 684 C C . ASN A 1 88 ? 9.067 -12.616 -12.235 1.00 87.06 88 ASN A C 1
ATOM 686 O O . ASN A 1 88 ? 8.663 -13.334 -11.316 1.00 87.06 88 ASN A O 1
ATOM 690 N N . LYS A 1 89 ? 8.196 -11.946 -13.003 1.00 85.88 89 LYS A N 1
ATOM 691 C CA . LYS A 1 89 ? 6.734 -11.976 -12.782 1.00 85.88 89 LYS A CA 1
ATOM 692 C C . LYS A 1 89 ? 6.101 -13.359 -12.971 1.00 85.88 89 LYS A C 1
ATOM 694 O O . LYS A 1 89 ? 4.988 -13.611 -12.514 1.00 85.88 89 LYS A O 1
ATOM 699 N N . ASP A 1 90 ? 6.789 -14.276 -13.645 1.00 85.62 90 ASP A N 1
ATOM 700 C CA . ASP A 1 90 ? 6.393 -15.681 -13.757 1.00 85.62 90 ASP A CA 1
ATOM 701 C C . ASP A 1 90 ? 6.582 -16.457 -12.437 1.00 85.62 90 ASP A C 1
ATOM 703 O O . ASP A 1 90 ? 5.860 -17.434 -12.195 1.00 85.62 90 ASP A O 1
ATOM 707 N N . LEU A 1 91 ? 7.506 -15.990 -11.586 1.00 84.19 91 LEU A N 1
ATOM 708 C CA . LEU A 1 91 ? 7.803 -16.491 -10.240 1.00 84.19 91 LEU A CA 1
ATOM 709 C C . LEU A 1 91 ? 7.115 -15.692 -9.123 1.00 84.19 91 LEU A C 1
ATOM 711 O O . LEU A 1 91 ? 7.058 -16.165 -7.996 1.00 84.19 91 LEU A O 1
ATOM 715 N N . MET A 1 92 ? 6.631 -14.478 -9.388 1.00 83.00 92 MET A N 1
ATOM 716 C CA . MET A 1 92 ? 5.984 -13.612 -8.393 1.00 83.00 92 MET A CA 1
ATOM 717 C C . MET A 1 92 ? 4.761 -12.936 -9.009 1.00 83.00 92 MET A C 1
ATOM 719 O O . MET A 1 92 ? 4.803 -11.779 -9.416 1.00 83.00 92 MET A O 1
ATOM 723 N N . LYS A 1 93 ? 3.656 -13.680 -9.097 1.00 86.31 93 LYS A N 1
ATOM 724 C CA . LYS A 1 93 ? 2.411 -13.208 -9.725 1.00 86.31 93 LYS A CA 1
ATOM 725 C C . LYS A 1 93 ? 1.682 -12.157 -8.894 1.00 86.31 93 LYS A C 1
ATOM 727 O O . LYS A 1 93 ? 0.890 -11.391 -9.441 1.00 86.31 93 LYS A O 1
ATOM 732 N N . GLU A 1 94 ? 1.922 -12.142 -7.588 1.00 91.44 94 GLU A N 1
ATOM 733 C CA . GLU A 1 94 ? 1.288 -11.232 -6.645 1.00 91.44 94 GLU A CA 1
ATOM 734 C C . GLU A 1 94 ? 2.345 -10.525 -5.788 1.00 91.44 94 GLU A C 1
ATOM 736 O O . GLU A 1 94 ? 3.309 -11.129 -5.311 1.00 91.44 94 GLU A O 1
ATOM 741 N N . VAL A 1 95 ? 2.155 -9.233 -5.559 1.00 92.19 95 VAL A N 1
ATOM 742 C CA . VAL A 1 95 ? 2.978 -8.441 -4.649 1.00 92.19 95 VAL A CA 1
ATOM 743 C C . VAL A 1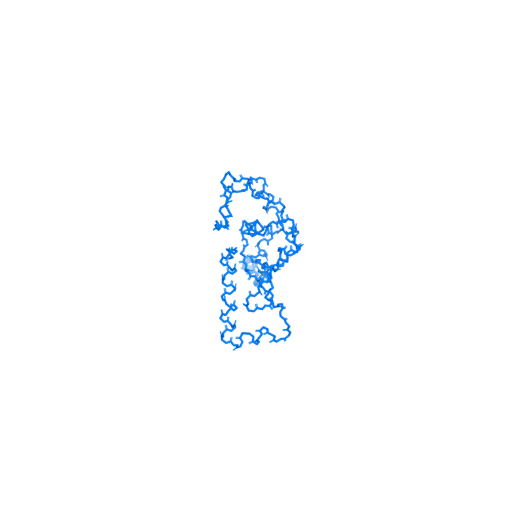 95 ? 2.124 -7.876 -3.538 1.00 92.19 95 VAL A C 1
ATOM 745 O O . VAL A 1 95 ? 0.986 -7.467 -3.749 1.00 92.19 95 VAL A O 1
ATOM 748 N N . MET A 1 96 ? 2.700 -7.848 -2.347 1.00 93.38 96 MET A N 1
ATOM 749 C CA . MET A 1 96 ? 2.065 -7.375 -1.130 1.00 93.38 96 MET A CA 1
ATOM 750 C C . MET A 1 96 ? 2.832 -6.165 -0.594 1.00 93.38 96 MET A C 1
ATOM 752 O O . MET A 1 96 ? 3.835 -6.344 0.105 1.00 93.38 96 MET A O 1
ATOM 756 N N . PRO A 1 97 ? 2.426 -4.932 -0.942 1.00 92.56 97 PRO A N 1
ATOM 757 C CA . PRO A 1 97 ? 3.009 -3.724 -0.375 1.00 92.56 97 PRO A CA 1
ATOM 758 C C . PRO A 1 97 ? 2.834 -3.703 1.145 1.00 92.56 97 PRO A C 1
ATOM 760 O O . PRO A 1 97 ? 1.714 -3.623 1.653 1.00 92.56 97 PRO A O 1
ATOM 763 N N . PHE A 1 98 ? 3.948 -3.784 1.869 1.00 90.94 98 PHE A N 1
ATOM 764 C CA . PHE A 1 98 ? 3.993 -3.795 3.332 1.00 90.94 98 PHE A CA 1
ATOM 765 C C . PHE A 1 98 ? 4.182 -2.365 3.854 1.00 90.94 98 PHE A C 1
ATOM 767 O O . PHE A 1 98 ? 5.266 -1.981 4.298 1.00 90.94 98 PHE A O 1
ATOM 774 N N . TRP A 1 99 ? 3.168 -1.523 3.647 1.00 94.00 99 TRP A N 1
ATOM 775 C CA . TRP A 1 99 ? 3.295 -0.059 3.749 1.00 94.00 99 TRP A CA 1
ATOM 776 C C . TRP A 1 99 ? 2.387 0.583 4.797 1.00 94.00 99 TRP A C 1
ATOM 778 O O . TRP A 1 99 ? 2.535 1.770 5.075 1.00 94.00 99 TRP A O 1
ATOM 788 N N . TYR A 1 100 ? 1.460 -0.180 5.374 1.00 95.56 100 TYR A N 1
ATOM 789 C CA . TYR A 1 100 ? 0.494 0.330 6.337 1.00 95.56 100 TYR A CA 1
ATOM 790 C C . TYR A 1 100 ? 0.537 -0.434 7.650 1.00 95.56 100 TYR A C 1
ATOM 792 O O . TYR A 1 100 ? 0.715 -1.654 7.686 1.00 95.56 100 TYR A O 1
ATOM 800 N N . THR A 1 101 ? 0.278 0.292 8.732 1.00 96.31 101 THR A N 1
ATOM 801 C CA . THR A 1 101 ? 0.211 -0.257 10.084 1.00 96.31 101 THR A CA 1
ATOM 802 C C . THR A 1 101 ? -1.060 0.216 10.785 1.00 96.31 101 THR A C 1
ATOM 804 O O . THR A 1 101 ? -1.252 1.417 10.983 1.00 96.31 101 THR A O 1
ATOM 807 N N . LEU A 1 102 ? -1.911 -0.711 11.230 1.00 97.75 102 LEU A N 1
ATOM 808 C CA . LEU A 1 102 ? -3.078 -0.395 12.056 1.00 97.75 102 LEU A CA 1
ATOM 809 C C . LEU A 1 102 ? -2.623 -0.071 13.484 1.00 97.75 102 LEU A C 1
ATOM 811 O O . LEU A 1 102 ? -2.051 -0.919 14.166 1.00 97.75 102 LEU A O 1
ATOM 815 N N . LYS A 1 103 ? -2.865 1.157 13.951 1.00 97.88 103 LYS A N 1
ATOM 816 C CA . LYS A 1 103 ? -2.459 1.621 15.291 1.00 97.88 103 LYS A CA 1
ATOM 817 C C . LYS A 1 103 ? -3.625 1.708 16.272 1.00 97.88 103 LYS A C 1
ATOM 819 O O . LYS A 1 103 ? -3.418 1.512 17.465 1.00 97.88 103 LYS A O 1
ATOM 824 N N . ALA A 1 104 ? -4.821 2.010 15.778 1.00 97.94 104 ALA A N 1
ATOM 825 C CA . ALA A 1 104 ? -6.064 2.105 16.542 1.00 97.94 104 ALA A CA 1
ATOM 826 C C . ALA A 1 104 ? -7.262 1.996 15.575 1.00 97.94 104 ALA A C 1
ATOM 828 O O . ALA A 1 104 ? -7.047 2.078 14.365 1.00 97.94 104 ALA A O 1
ATOM 829 N N . PRO A 1 105 ? -8.517 1.872 16.053 1.00 98.12 105 PRO A N 1
ATOM 830 C CA . PRO A 1 105 ? -9.674 1.679 15.178 1.00 98.12 105 PRO A CA 1
ATOM 831 C C . PRO A 1 105 ? -9.852 2.728 14.078 1.00 98.12 105 PRO A C 1
ATOM 833 O O . PRO A 1 105 ? -10.360 2.396 13.017 1.00 98.12 105 PRO A O 1
ATOM 836 N N . THR A 1 106 ? -9.415 3.964 14.323 1.00 97.81 106 THR A N 1
ATOM 837 C CA . THR A 1 106 ? -9.484 5.092 13.383 1.00 97.81 106 THR A CA 1
ATOM 838 C C . THR A 1 106 ? -8.116 5.533 12.857 1.00 97.81 106 THR A C 1
ATOM 840 O O . THR A 1 106 ? -8.023 6.550 12.176 1.00 97.81 106 THR A O 1
ATOM 843 N N . VAL A 1 107 ? -7.038 4.815 13.193 1.00 97.50 107 VAL A N 1
ATOM 844 C CA . VAL A 1 107 ? -5.663 5.237 12.894 1.00 97.50 107 VAL A CA 1
ATOM 845 C C . VAL A 1 107 ? -4.936 4.132 12.145 1.00 97.50 107 VAL A C 1
ATOM 847 O O . VAL A 1 107 ? -4.494 3.145 12.739 1.00 97.50 107 VAL A O 1
ATOM 850 N N . ILE A 1 108 ? -4.763 4.345 10.844 1.00 97.38 108 ILE A N 1
ATOM 851 C CA . ILE A 1 108 ? -3.864 3.567 9.996 1.00 97.38 108 ILE A CA 1
ATOM 852 C C . ILE A 1 108 ? -2.684 4.470 9.644 1.00 97.38 108 ILE A C 1
ATOM 854 O O . ILE A 1 108 ? -2.860 5.531 9.049 1.00 97.38 108 ILE A O 1
ATOM 858 N N . ARG A 1 109 ? -1.480 4.072 10.055 1.00 95.81 109 ARG A N 1
ATOM 859 C CA . ARG A 1 109 ? -0.251 4.806 9.756 1.00 95.81 109 ARG A CA 1
ATOM 860 C C . ARG A 1 109 ? 0.267 4.397 8.382 1.00 95.81 109 ARG A C 1
ATOM 862 O O . ARG A 1 109 ? 0.357 3.206 8.094 1.00 95.81 109 ARG A O 1
ATOM 869 N N . ASP A 1 110 ? 0.639 5.391 7.586 1.00 94.56 110 ASP A N 1
ATOM 870 C CA . ASP A 1 110 ? 1.338 5.228 6.313 1.00 94.56 110 ASP A CA 1
ATOM 871 C C . ASP A 1 110 ? 2.858 5.186 6.556 1.00 94.56 110 ASP A C 1
ATOM 873 O O . ASP A 1 110 ? 3.513 6.215 6.759 1.00 94.56 110 ASP A O 1
ATOM 877 N N . ASP A 1 111 ? 3.417 3.977 6.588 1.00 92.75 111 ASP A N 1
ATOM 878 C CA . ASP A 1 111 ? 4.849 3.748 6.796 1.00 92.75 111 ASP A CA 1
ATOM 879 C C . ASP A 1 111 ? 5.673 4.091 5.561 1.00 92.75 111 ASP A C 1
ATOM 881 O O . ASP A 1 111 ? 6.843 4.444 5.690 1.00 92.75 111 ASP A O 1
ATOM 885 N N . TYR A 1 112 ? 5.072 4.024 4.373 1.00 91.25 112 TYR A N 1
ATOM 886 C CA . TYR A 1 112 ? 5.734 4.433 3.144 1.00 91.25 112 TYR A CA 1
ATOM 887 C C . TYR A 1 112 ? 6.000 5.931 3.178 1.00 91.25 112 TYR A C 1
ATOM 889 O O . TYR A 1 112 ? 7.148 6.343 3.093 1.00 91.25 112 TYR A O 1
ATOM 897 N N . SER A 1 113 ? 4.972 6.747 3.412 1.00 89.31 113 SER A N 1
ATOM 898 C CA . SER A 1 113 ? 5.130 8.201 3.518 1.00 89.31 113 SER A CA 1
ATOM 899 C C . SER A 1 113 ? 6.083 8.583 4.658 1.00 89.31 113 SER A C 1
ATOM 901 O O . SER A 1 113 ? 6.962 9.423 4.479 1.00 89.31 113 SER A O 1
ATOM 903 N N . THR A 1 114 ? 5.975 7.914 5.811 1.00 87.25 114 THR A N 1
ATOM 904 C CA . THR A 1 114 ? 6.864 8.154 6.965 1.00 87.25 114 THR A CA 1
ATOM 905 C C . THR A 1 114 ? 8.319 7.778 6.667 1.00 87.25 114 THR A C 1
ATOM 907 O O . THR A 1 114 ? 9.241 8.462 7.105 1.00 87.25 114 THR A O 1
ATOM 910 N N . GLY A 1 115 ? 8.537 6.700 5.913 1.00 82.88 115 GLY A N 1
ATOM 911 C CA . GLY A 1 115 ? 9.858 6.249 5.487 1.00 82.88 115 GLY A CA 1
ATOM 912 C C . GLY A 1 115 ? 10.512 7.149 4.437 1.00 82.88 115 GLY A C 1
ATOM 913 O O . GLY A 1 115 ? 11.695 6.962 4.158 1.00 82.88 115 GLY A O 1
ATOM 914 N N . ASN A 1 116 ? 9.757 8.101 3.874 1.00 79.75 116 ASN A N 1
ATOM 915 C CA . ASN A 1 116 ? 10.185 9.061 2.858 1.00 79.75 116 ASN A CA 1
ATOM 916 C C . ASN A 1 116 ? 11.035 8.430 1.733 1.00 79.75 116 ASN A C 1
ATOM 918 O O . ASN A 1 116 ? 12.175 8.850 1.495 1.00 79.75 116 ASN A O 1
ATOM 922 N N . PRO A 1 117 ? 10.537 7.377 1.057 1.00 79.31 117 PRO A N 1
ATOM 923 C CA . PRO A 1 117 ? 11.213 6.833 -0.101 1.00 79.31 117 PRO A CA 1
ATOM 924 C C . PRO A 1 117 ? 11.269 7.901 -1.192 1.00 79.31 117 PRO A C 1
ATOM 926 O O . PRO A 1 117 ? 10.386 8.743 -1.323 1.00 79.31 117 PRO A O 1
ATOM 929 N N . SER A 1 118 ? 12.300 7.839 -2.031 1.00 75.00 118 SER A N 1
ATOM 930 C CA . SER A 1 118 ? 12.499 8.817 -3.110 1.00 75.00 118 SER A CA 1
ATOM 931 C C . SER A 1 118 ? 11.425 8.768 -4.213 1.00 75.00 118 SER A C 1
ATOM 933 O O . SER A 1 118 ? 11.468 9.587 -5.130 1.00 75.00 118 SER A O 1
ATOM 935 N N . TRP A 1 119 ? 10.483 7.823 -4.139 1.00 78.12 119 TRP A N 1
ATOM 936 C CA . TRP A 1 119 ? 9.401 7.614 -5.096 1.00 78.12 119 TRP A CA 1
ATOM 937 C C . TRP A 1 119 ? 8.055 7.926 -4.447 1.00 78.12 119 TRP A C 1
ATOM 939 O O . TRP A 1 119 ? 7.815 7.472 -3.328 1.00 78.12 119 TRP A O 1
ATOM 949 N N . PRO A 1 120 ? 7.151 8.628 -5.145 1.00 85.56 120 PRO A N 1
ATOM 950 C CA . PRO A 1 120 ? 5.757 8.700 -4.741 1.00 85.56 120 PRO A CA 1
ATOM 951 C C . PRO A 1 120 ? 5.105 7.312 -4.744 1.00 85.56 120 PRO A C 1
ATOM 953 O O . PRO A 1 120 ? 5.367 6.476 -5.612 1.00 85.56 120 PRO A O 1
ATOM 956 N N . MET A 1 121 ? 4.219 7.077 -3.777 1.00 87.94 121 MET A N 1
ATOM 957 C CA . MET A 1 121 ? 3.509 5.804 -3.635 1.00 87.94 121 MET A CA 1
ATOM 958 C C . MET A 1 121 ? 2.682 5.464 -4.878 1.00 87.94 121 MET A C 1
ATOM 960 O O . MET A 1 121 ? 2.708 4.325 -5.341 1.00 87.94 121 MET A O 1
ATOM 964 N N . ASP A 1 122 ? 1.969 6.451 -5.417 1.00 86.00 122 ASP A N 1
ATOM 965 C CA . ASP A 1 122 ? 1.061 6.259 -6.547 1.00 86.00 122 ASP A CA 1
ATOM 966 C C . ASP A 1 122 ? 1.831 5.832 -7.804 1.00 86.00 122 ASP A C 1
ATOM 968 O O . ASP A 1 122 ? 1.422 4.894 -8.491 1.00 86.00 122 ASP A O 1
ATOM 972 N N . ASP A 1 123 ? 3.010 6.422 -8.032 1.00 85.38 123 ASP A N 1
ATOM 973 C CA . ASP A 1 123 ? 3.924 6.006 -9.097 1.00 85.38 123 ASP A CA 1
ATOM 974 C C . ASP A 1 123 ? 4.384 4.559 -8.885 1.00 85.38 123 ASP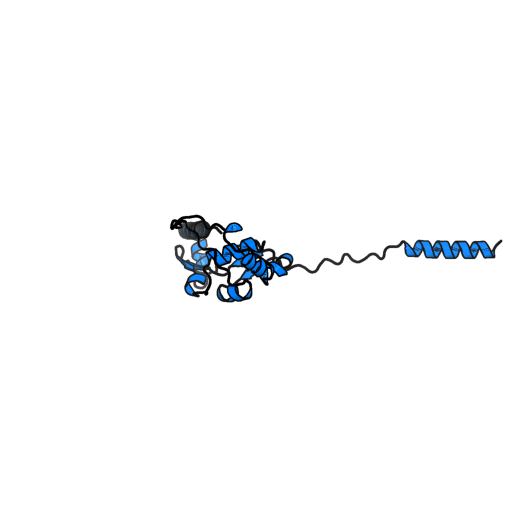 A C 1
ATOM 976 O O . ASP A 1 123 ? 4.306 3.740 -9.802 1.00 85.38 123 ASP A O 1
ATOM 980 N N . ALA A 1 124 ? 4.804 4.203 -7.666 1.00 88.38 124 ALA A N 1
ATOM 981 C CA . ALA A 1 124 ? 5.231 2.841 -7.354 1.00 88.38 124 ALA A CA 1
ATOM 982 C C . ALA A 1 124 ? 4.113 1.813 -7.606 1.00 88.38 124 ALA A C 1
ATOM 984 O O . ALA A 1 124 ? 4.368 0.766 -8.202 1.00 88.38 124 ALA A O 1
ATOM 985 N N . LEU A 1 125 ? 2.872 2.109 -7.207 1.00 90.00 125 LEU A N 1
ATOM 986 C CA . LEU A 1 125 ? 1.723 1.238 -7.467 1.00 90.00 125 LEU A CA 1
ATOM 987 C C . LEU A 1 125 ? 1.418 1.127 -8.962 1.00 90.00 125 LEU A C 1
ATOM 989 O O . LEU A 1 125 ? 1.146 0.028 -9.448 1.00 90.00 125 LEU A O 1
ATOM 993 N N . CYS A 1 126 ? 1.504 2.221 -9.719 1.00 88.81 126 CYS A N 1
ATOM 994 C CA . CYS A 1 126 ? 1.316 2.170 -11.166 1.00 88.81 126 CYS A CA 1
ATOM 995 C C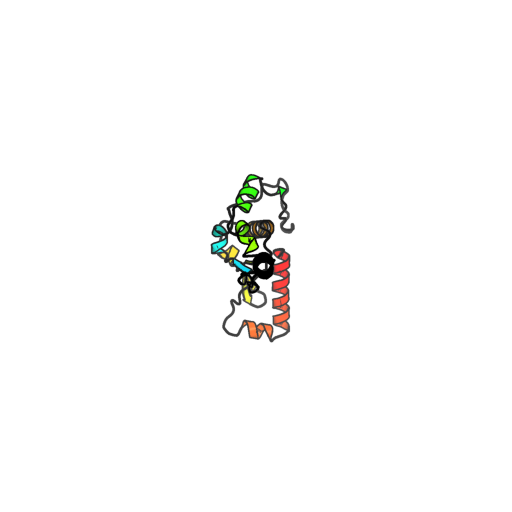 . CYS A 1 126 ? 2.368 1.311 -11.868 1.00 88.81 126 CYS A C 1
ATOM 997 O O . CYS A 1 126 ? 2.012 0.468 -12.695 1.00 88.81 126 CYS A O 1
ATOM 999 N N . LEU A 1 127 ? 3.643 1.454 -11.503 1.00 89.38 127 LEU A N 1
ATOM 1000 C CA . LEU A 1 127 ? 4.726 0.648 -12.069 1.00 89.38 127 LEU A CA 1
ATOM 1001 C C . LEU A 1 127 ? 4.572 -0.842 -11.723 1.00 89.38 127 LEU A C 1
ATOM 1003 O O . LEU A 1 127 ? 4.796 -1.700 -12.582 1.00 89.38 127 LEU A O 1
ATOM 1007 N N . MET A 1 128 ? 4.105 -1.173 -10.513 1.00 90.38 128 MET A N 1
ATOM 1008 C CA . MET A 1 128 ? 3.759 -2.553 -10.146 1.00 90.38 128 MET A CA 1
ATOM 1009 C C . MET A 1 128 ? 2.631 -3.108 -11.028 1.00 90.38 128 MET A C 1
ATOM 1011 O O . MET A 1 128 ? 2.781 -4.191 -11.592 1.00 90.38 128 MET A O 1
ATOM 1015 N N . ARG A 1 129 ? 1.535 -2.359 -11.231 1.00 89.12 129 ARG A N 1
ATOM 1016 C CA . ARG A 1 129 ? 0.433 -2.783 -12.123 1.00 89.12 129 ARG A CA 1
ATOM 1017 C C . ARG A 1 129 ? 0.914 -2.992 -13.556 1.00 89.12 129 ARG A C 1
ATOM 1019 O O . ARG A 1 129 ? 0.592 -4.004 -14.175 1.00 89.12 129 ARG A O 1
ATOM 1026 N N . LYS A 1 130 ? 1.735 -2.073 -14.070 1.00 89.19 130 LYS A N 1
ATOM 1027 C CA . LYS A 1 130 ? 2.353 -2.173 -15.403 1.00 89.19 130 LYS A CA 1
ATOM 1028 C C . LYS A 1 130 ? 3.299 -3.361 -15.532 1.00 89.19 130 LYS A C 1
ATOM 1030 O O . LYS A 1 130 ? 3.408 -3.928 -16.613 1.00 89.19 130 LYS A O 1
ATOM 1035 N N . SER A 1 131 ? 3.913 -3.786 -14.430 1.00 89.75 131 SER A N 1
ATOM 1036 C CA . SER A 1 131 ? 4.748 -4.989 -14.404 1.00 89.75 131 SER A CA 1
ATOM 1037 C C . SER A 1 131 ? 3.948 -6.286 -14.570 1.00 89.75 131 SER A C 1
ATOM 1039 O O . SER A 1 131 ? 4.530 -7.360 -14.708 1.00 89.75 131 SER A O 1
ATOM 1041 N N . GLY A 1 132 ? 2.612 -6.206 -14.580 1.00 88.88 132 GLY A N 1
ATOM 1042 C CA . GLY A 1 132 ? 1.723 -7.351 -14.760 1.00 88.88 132 GLY A CA 1
ATOM 1043 C C . GLY A 1 132 ? 1.590 -8.221 -13.513 1.00 88.88 132 GLY A C 1
ATOM 1044 O O . GLY A 1 132 ? 1.091 -9.342 -13.613 1.00 88.88 132 GLY A O 1
ATOM 1045 N N . VAL A 1 133 ? 2.032 -7.722 -12.354 1.00 89.62 133 VAL A N 1
ATOM 1046 C CA . VAL A 1 133 ? 1.816 -8.374 -11.061 1.00 89.62 133 VAL A CA 1
ATOM 1047 C C . VAL A 1 133 ? 0.532 -7.854 -10.429 1.00 89.62 133 VAL A C 1
ATOM 1049 O O . VAL A 1 133 ? 0.192 -6.674 -10.528 1.00 89.62 133 VAL A O 1
ATOM 1052 N N . LYS A 1 134 ? -0.199 -8.738 -9.754 1.00 90.94 134 LYS A N 1
ATOM 1053 C CA . LYS A 1 134 ? -1.371 -8.345 -8.975 1.00 90.94 134 LYS A CA 1
ATOM 1054 C C . LYS A 1 134 ? -0.917 -7.723 -7.662 1.00 90.94 134 LYS A C 1
ATOM 1056 O O . LYS A 1 134 ? -0.101 -8.301 -6.950 1.00 90.94 134 LYS A O 1
ATOM 1061 N N . ILE A 1 135 ? -1.474 -6.572 -7.322 1.00 91.88 135 ILE A N 1
ATOM 1062 C CA . ILE A 1 135 ? -1.217 -5.920 -6.040 1.00 91.88 135 ILE A CA 1
ATOM 1063 C C . ILE A 1 135 ? -2.244 -6.432 -5.033 1.00 91.88 135 ILE A C 1
ATOM 1065 O O . ILE A 1 135 ? -3.443 -6.412 -5.297 1.00 91.88 135 ILE A O 1
ATOM 1069 N N . ILE A 1 136 ? -1.770 -6.910 -3.888 1.00 92.00 136 ILE A N 1
ATOM 1070 C CA . ILE A 1 136 ? -2.599 -7.280 -2.745 1.00 92.00 136 ILE A CA 1
ATOM 1071 C C . ILE A 1 136 ? -2.267 -6.296 -1.622 1.00 92.00 136 ILE A C 1
ATOM 1073 O O . ILE A 1 136 ? -1.165 -6.372 -1.075 1.00 92.00 136 ILE A O 1
ATOM 1077 N N . PRO A 1 137 ? -3.165 -5.362 -1.266 1.00 89.50 137 PRO A N 1
ATOM 1078 C CA . PRO A 1 137 ? -2.904 -4.438 -0.171 1.00 89.50 137 PRO A CA 1
ATOM 1079 C C . PRO A 1 137 ? -2.714 -5.213 1.135 1.00 89.50 137 PRO A C 1
ATOM 1081 O O . PRO A 1 137 ? -3.508 -6.093 1.472 1.00 89.50 137 PRO A O 1
ATOM 1084 N N . THR A 1 138 ? -1.660 -4.881 1.882 1.00 93.00 138 THR A N 1
ATOM 1085 C CA . THR A 1 138 ? -1.406 -5.474 3.199 1.00 93.00 138 THR A CA 1
ATOM 1086 C C . THR A 1 138 ? -1.243 -4.411 4.267 1.00 93.00 138 THR A C 1
ATOM 1088 O O . THR A 1 138 ? -0.877 -3.269 3.993 1.00 93.00 138 THR A O 1
ATOM 1091 N N . MET A 1 139 ? -1.532 -4.806 5.501 1.00 93.38 139 MET A N 1
ATOM 1092 C CA . MET A 1 139 ? -1.426 -3.956 6.674 1.00 93.38 139 MET A CA 1
ATOM 1093 C C . MET A 1 139 ? -0.957 -4.795 7.857 1.00 93.38 139 MET A C 1
ATOM 1095 O O . MET A 1 139 ? -1.376 -5.944 8.010 1.00 93.38 139 MET A O 1
ATOM 1099 N N . THR A 1 140 ? -0.102 -4.226 8.700 1.00 94.44 140 THR A N 1
ATOM 1100 C CA . THR A 1 140 ? 0.336 -4.874 9.939 1.00 94.44 140 THR A CA 1
ATOM 1101 C C . THR A 1 140 ? -0.576 -4.562 11.110 1.00 94.44 140 THR A C 1
ATOM 1103 O O . THR A 1 140 ? -1.206 -3.503 11.169 1.00 94.44 140 THR A O 1
ATOM 1106 N N . ASP A 1 141 ? -0.589 -5.466 12.087 1.00 96.56 141 ASP A N 1
ATOM 1107 C CA . ASP A 1 141 ? -1.021 -5.128 13.436 1.00 96.56 141 ASP A CA 1
ATOM 1108 C C . ASP A 1 141 ? 0.103 -4.357 14.143 1.00 96.56 141 ASP A C 1
ATOM 1110 O O . ASP A 1 141 ? 1.133 -4.922 14.508 1.00 96.56 141 ASP A O 1
ATOM 1114 N N . GLY A 1 142 ? -0.089 -3.050 14.314 1.00 96.50 142 GLY A N 1
ATOM 1115 C CA . GLY A 1 142 ? 0.811 -2.191 15.076 1.00 96.50 142 GLY A CA 1
ATOM 1116 C C . GLY A 1 142 ? 0.350 -1.933 16.503 1.00 96.50 142 GLY A C 1
ATOM 1117 O O . GLY A 1 142 ? 0.868 -1.006 17.135 1.00 96.50 142 GLY A O 1
ATOM 1118 N N . THR A 1 143 ? -0.651 -2.660 16.991 1.00 97.50 143 THR A N 1
ATOM 1119 C CA . THR A 1 143 ? -1.162 -2.531 18.355 1.00 97.50 143 THR A CA 1
ATOM 1120 C C . THR A 1 143 ? -0.329 -3.362 19.339 1.00 97.50 143 THR A C 1
ATOM 1122 O O . THR A 1 143 ? 0.527 -4.159 18.952 1.00 97.50 143 THR A O 1
ATOM 1125 N N . SER A 1 144 ? -0.530 -3.155 20.642 1.00 97.75 144 SER A N 1
ATOM 1126 C CA . SER A 1 144 ? 0.082 -4.016 21.661 1.00 97.75 144 SER A CA 1
ATOM 1127 C C . SER A 1 144 ? -0.551 -5.410 21.660 1.00 97.75 144 SER A C 1
ATOM 1129 O O . SER A 1 144 ? -1.660 -5.612 21.167 1.00 97.75 144 SER A O 1
ATOM 1131 N N . LYS A 1 145 ? 0.129 -6.378 22.283 1.00 97.50 145 LYS A N 1
ATOM 1132 C CA . LYS A 1 145 ? -0.350 -7.761 22.423 1.00 97.50 145 LYS A CA 1
ATOM 1133 C C . LYS A 1 145 ? -1.831 -7.804 22.850 1.00 97.50 145 LYS A C 1
ATOM 1135 O O . LYS A 1 145 ? -2.190 -7.228 23.872 1.00 97.50 145 LYS A O 1
ATOM 1140 N N . LEU A 1 146 ? -2.653 -8.525 22.081 1.00 97.19 146 LEU A N 1
ATOM 1141 C CA . LEU A 1 146 ? -4.103 -8.722 22.268 1.00 97.19 146 LEU A CA 1
ATOM 1142 C C . LEU A 1 146 ? -5.008 -7.486 22.083 1.00 97.19 146 LEU A C 1
ATOM 1144 O O . LEU A 1 146 ? -6.230 -7.613 22.200 1.00 97.19 146 LEU A O 1
ATOM 1148 N N . VAL A 1 147 ? -4.468 -6.311 21.755 1.00 98.38 147 VAL A N 1
ATOM 1149 C CA . VAL A 1 147 ? -5.287 -5.099 21.593 1.00 98.38 147 VAL A CA 1
ATOM 1150 C C . VAL A 1 147 ? -6.148 -5.183 20.333 1.00 98.38 147 VAL A C 1
ATOM 1152 O O . VAL A 1 147 ? -7.366 -5.023 20.429 1.00 98.38 147 VAL A O 1
ATOM 1155 N N . LEU A 1 148 ? -5.568 -5.523 19.176 1.00 98.12 148 LEU A N 1
ATOM 1156 C CA . LEU A 1 148 ? -6.342 -5.699 17.945 1.00 98.12 148 LEU A CA 1
ATOM 1157 C C . LEU A 1 148 ? -7.433 -6.764 18.098 1.00 98.12 148 LEU A C 1
ATOM 1159 O O . LEU A 1 148 ? -8.575 -6.526 17.711 1.00 98.12 148 LEU A O 1
ATOM 1163 N N . SER A 1 149 ? -7.129 -7.910 18.717 1.00 98.00 149 SER A N 1
ATOM 1164 C CA . SER A 1 149 ? -8.150 -8.935 18.974 1.00 98.00 149 SER A CA 1
ATOM 1165 C C . SER A 1 149 ? -9.294 -8.411 19.843 1.00 98.00 149 SER A C 1
ATOM 1167 O O . SER A 1 149 ? -10.448 -8.739 19.579 1.00 98.00 149 SER A O 1
ATOM 1169 N N . GLY A 1 150 ? -9.002 -7.555 20.829 1.00 98.44 150 GLY A N 1
ATOM 1170 C CA . GLY A 1 150 ? -10.027 -6.889 21.633 1.00 98.44 150 GLY A CA 1
ATOM 1171 C C . GLY A 1 150 ? -10.918 -5.966 20.797 1.00 98.44 150 GLY A C 1
ATOM 1172 O O . GLY A 1 150 ? -12.142 -6.026 20.910 1.00 98.44 150 GLY A O 1
ATOM 1173 N N . TYR A 1 151 ? -10.329 -5.170 19.897 1.00 98.38 151 TYR A N 1
ATOM 1174 C CA . TYR A 1 151 ? -11.101 -4.331 18.975 1.00 98.38 151 TYR A CA 1
ATOM 1175 C C . TYR A 1 151 ? -11.959 -5.145 18.004 1.00 98.38 151 TYR A C 1
ATOM 1177 O O . TYR A 1 151 ? -13.077 -4.742 17.697 1.00 98.38 151 TYR A O 1
ATOM 1185 N N . LEU A 1 152 ? -11.458 -6.279 17.514 1.00 98.12 152 LEU A N 1
ATOM 1186 C CA . LEU A 1 152 ? -12.199 -7.134 16.586 1.00 98.12 152 LEU A CA 1
ATOM 1187 C C . LEU A 1 152 ? -13.322 -7.921 17.278 1.00 98.12 152 LEU A C 1
ATOM 1189 O O . LEU A 1 152 ? -14.321 -8.229 16.630 1.00 98.12 152 LEU A O 1
ATOM 1193 N N . ALA A 1 153 ? -13.186 -8.225 18.573 1.00 98.50 153 ALA A N 1
ATOM 1194 C CA . ALA A 1 153 ? -14.217 -8.901 19.360 1.00 98.50 153 ALA A CA 1
ATOM 1195 C C . ALA A 1 153 ? -15.422 -7.995 19.681 1.00 98.50 153 ALA A C 1
ATOM 1197 O O . ALA A 1 153 ? -16.537 -8.487 19.847 1.00 98.50 153 ALA A O 1
ATOM 1198 N N . ASN A 1 154 ? -15.224 -6.676 19.751 1.00 98.31 154 ASN A N 1
ATOM 1199 C CA . ASN A 1 154 ? -16.296 -5.707 19.967 1.00 98.31 154 ASN A CA 1
ATOM 1200 C C . ASN A 1 154 ? -16.878 -5.218 18.625 1.00 98.31 154 ASN A C 1
ATOM 1202 O O . ASN A 1 154 ? -16.160 -4.732 17.752 1.00 98.31 154 ASN A O 1
ATOM 1206 N N . SER A 1 155 ? -18.201 -5.326 18.456 1.00 98.50 155 SER A N 1
ATOM 1207 C CA . SER A 1 155 ? -18.885 -5.022 17.189 1.00 98.50 155 SER A CA 1
ATOM 1208 C C . SER A 1 155 ? -18.745 -3.563 16.743 1.00 98.50 155 SER A C 1
ATOM 1210 O O . SER A 1 155 ? -18.626 -3.305 15.542 1.00 98.50 155 SER A O 1
ATOM 1212 N N . VAL A 1 156 ? -18.713 -2.615 17.683 1.00 98.44 156 VAL A N 1
ATOM 1213 C CA . VAL A 1 156 ? -18.576 -1.181 17.393 1.00 98.44 156 VAL A CA 1
ATOM 1214 C C . VAL A 1 156 ? -17.178 -0.898 16.854 1.00 98.44 156 VAL A C 1
ATOM 1216 O O . VAL A 1 156 ? -17.038 -0.389 15.745 1.00 98.44 156 VAL A O 1
ATOM 1219 N N . THR A 1 157 ? -16.130 -1.298 17.578 1.00 98.50 157 THR A N 1
ATOM 1220 C CA . THR A 1 157 ? -14.745 -1.062 17.141 1.00 98.50 157 THR A CA 1
ATOM 1221 C C . THR A 1 157 ? -14.384 -1.851 15.888 1.00 98.50 157 THR A C 1
ATOM 1223 O O . THR A 1 157 ? -13.659 -1.332 15.040 1.00 98.50 157 THR A O 1
ATOM 1226 N N . ARG A 1 158 ? -14.933 -3.060 15.712 1.00 98.50 158 ARG A N 1
ATOM 1227 C CA . ARG A 1 158 ? -14.785 -3.832 14.473 1.00 98.50 158 ARG A CA 1
ATOM 1228 C C . ARG A 1 158 ? -15.368 -3.083 13.277 1.00 98.50 158 ARG A C 1
ATOM 1230 O O . ARG A 1 158 ? -14.717 -3.010 12.240 1.00 98.50 158 ARG A O 1
ATOM 1237 N N . THR A 1 159 ? -16.561 -2.507 13.424 1.00 98.62 159 THR A N 1
ATOM 1238 C CA . THR A 1 159 ? -17.205 -1.719 12.359 1.00 98.62 159 THR A CA 1
ATOM 1239 C C . THR A 1 159 ? -16.367 -0.492 12.002 1.00 98.62 159 THR A C 1
ATOM 1241 O O . THR A 1 159 ? -16.150 -0.221 10.822 1.00 98.62 159 THR A O 1
ATOM 1244 N N . THR A 1 160 ? -15.818 0.200 13.004 1.00 98.62 160 THR A N 1
ATOM 1245 C CA . THR A 1 160 ? -14.911 1.336 12.789 1.00 98.62 160 THR A CA 1
ATOM 1246 C C . THR A 1 160 ? -13.649 0.928 12.025 1.00 98.62 160 THR A C 1
ATOM 1248 O O . THR A 1 160 ? -13.316 1.575 11.036 1.00 98.62 160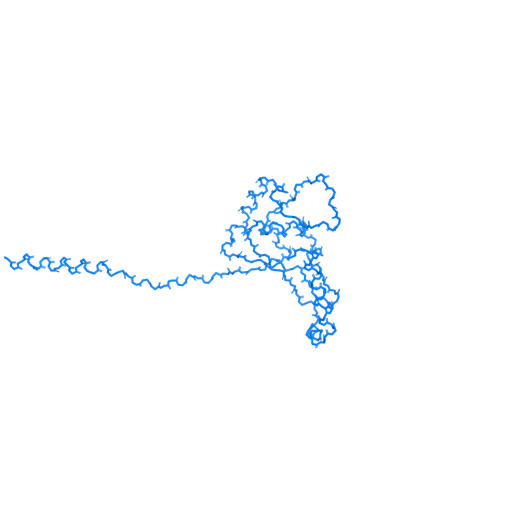 THR A O 1
ATOM 1251 N N . ILE A 1 161 ? -12.997 -0.177 12.413 1.00 98.50 161 ILE A N 1
ATOM 1252 C CA . ILE A 1 161 ? -11.809 -0.698 11.712 1.00 98.50 161 ILE A CA 1
ATOM 1253 C C . ILE A 1 161 ? -12.132 -1.019 10.253 1.00 98.50 161 ILE A C 1
ATOM 1255 O O . ILE A 1 161 ? -11.388 -0.616 9.360 1.00 98.50 161 ILE A O 1
ATOM 1259 N N . VAL A 1 162 ? -13.241 -1.723 9.998 1.00 98.00 162 VAL A N 1
ATOM 1260 C CA . VAL A 1 162 ? -13.667 -2.057 8.630 1.00 98.00 162 VAL A CA 1
ATOM 1261 C C . VAL A 1 162 ? -13.843 -0.787 7.808 1.00 98.00 162 VAL A C 1
ATOM 1263 O O . VAL A 1 162 ? -13.327 -0.719 6.696 1.00 98.00 162 VAL A O 1
ATOM 1266 N N . LYS A 1 163 ? -14.499 0.239 8.363 1.00 98.06 163 LYS A N 1
ATOM 1267 C CA . LYS A 1 163 ? -14.662 1.520 7.675 1.00 98.06 163 LYS A CA 1
ATOM 1268 C C . LYS A 1 163 ? -13.311 2.160 7.346 1.00 98.06 163 LYS A C 1
ATOM 1270 O O . LYS A 1 163 ? -13.091 2.515 6.196 1.00 98.06 163 LYS A O 1
ATOM 1275 N N . SER A 1 164 ? -12.396 2.265 8.311 1.00 97.69 164 SER A N 1
ATOM 1276 C CA . SER A 1 164 ? -11.074 2.863 8.079 1.00 97.69 164 SER A CA 1
ATOM 1277 C C . SER A 1 164 ? -10.257 2.113 7.022 1.00 97.69 164 SER A C 1
ATOM 1279 O O . SER A 1 164 ? -9.570 2.749 6.226 1.00 97.69 164 SER A O 1
ATOM 1281 N N . ILE A 1 165 ? -10.355 0.780 6.970 1.00 96.56 165 ILE A N 1
ATOM 1282 C CA . ILE A 1 165 ? -9.703 -0.031 5.931 1.00 96.56 165 ILE A CA 1
ATOM 1283 C C . ILE A 1 165 ? -10.335 0.230 4.559 1.00 96.56 165 ILE A C 1
ATOM 1285 O O . ILE A 1 165 ? -9.613 0.441 3.590 1.00 96.56 165 ILE A O 1
ATOM 1289 N N . VAL A 1 166 ? -11.667 0.232 4.467 1.00 95.75 166 VAL A N 1
ATOM 1290 C CA . VAL A 1 166 ? -12.385 0.478 3.205 1.00 95.75 166 VAL A CA 1
ATOM 1291 C C . VAL A 1 166 ? -12.099 1.882 2.675 1.00 95.75 166 VAL A C 1
ATOM 1293 O O . VAL A 1 166 ? -11.812 2.039 1.491 1.00 95.75 166 VAL A O 1
ATOM 1296 N N . ASP A 1 167 ? -12.116 2.891 3.546 1.00 95.06 167 ASP A N 1
ATOM 1297 C CA . ASP A 1 167 ? -11.769 4.264 3.181 1.00 95.06 167 ASP A CA 1
ATOM 1298 C C . ASP A 1 167 ? -10.340 4.330 2.613 1.00 95.06 167 ASP A C 1
ATOM 1300 O O . ASP A 1 167 ? -10.131 4.923 1.557 1.00 95.06 167 ASP A O 1
ATOM 1304 N N . LEU A 1 168 ? -9.365 3.676 3.261 1.00 92.50 168 LEU A N 1
ATOM 1305 C CA . LEU A 1 168 ? -7.982 3.617 2.775 1.00 92.50 168 LEU A CA 1
ATOM 1306 C C . LEU A 1 168 ? -7.882 2.961 1.393 1.00 92.50 168 LEU A C 1
ATOM 1308 O O . LEU A 1 168 ? -7.219 3.505 0.510 1.00 92.50 168 LEU A O 1
ATOM 1312 N N . VAL A 1 169 ? -8.529 1.806 1.208 1.00 91.06 169 VAL A N 1
ATOM 1313 C CA . VAL A 1 169 ? -8.539 1.072 -0.069 1.00 91.06 169 VAL A CA 1
ATOM 1314 C C . VAL A 1 169 ? -9.092 1.950 -1.189 1.00 91.06 169 VAL A C 1
ATOM 1316 O O . VAL A 1 169 ? -8.476 2.039 -2.249 1.00 91.06 169 VAL A O 1
ATOM 1319 N N . ASN A 1 170 ? -10.186 2.668 -0.929 1.00 88.94 170 ASN A N 1
ATOM 1320 C CA . ASN A 1 170 ? -10.793 3.574 -1.901 1.00 88.94 170 ASN A CA 1
ATOM 1321 C C . ASN A 1 170 ? -9.902 4.789 -2.203 1.00 88.94 170 ASN A C 1
ATOM 1323 O O . ASN A 1 170 ? -9.733 5.143 -3.365 1.00 88.94 170 ASN A O 1
ATOM 1327 N N . ILE A 1 171 ? -9.302 5.411 -1.179 1.00 86.44 171 ILE A N 1
ATOM 1328 C CA . ILE A 1 171 ? -8.420 6.581 -1.344 1.00 86.44 171 ILE A CA 1
ATOM 1329 C C . ILE A 1 171 ? -7.174 6.227 -2.161 1.00 86.44 171 ILE A C 1
ATOM 1331 O O . ILE A 1 171 ? -6.722 7.028 -2.973 1.00 86.44 171 ILE A O 1
ATOM 1335 N N . LYS A 1 172 ? -6.604 5.040 -1.940 1.00 84.88 172 LYS A N 1
ATOM 1336 C CA . LYS A 1 172 ? -5.372 4.590 -2.606 1.00 84.88 172 LYS A CA 1
ATOM 1337 C C . LYS A 1 172 ? -5.613 3.792 -3.880 1.00 84.88 172 LYS A C 1
ATOM 1339 O O . LYS A 1 172 ? -4.647 3.382 -4.524 1.00 84.88 172 LYS A O 1
ATOM 1344 N N . ASN A 1 173 ? -6.880 3.608 -4.254 1.00 82.69 173 ASN A N 1
ATOM 1345 C CA . ASN A 1 173 ? -7.292 2.842 -5.422 1.00 82.69 173 ASN A CA 1
ATOM 1346 C C . ASN A 1 173 ? -6.610 1.462 -5.456 1.00 82.69 173 ASN A C 1
ATOM 1348 O O . ASN A 1 173 ? -5.982 1.111 -6.455 1.00 82.69 173 ASN A O 1
ATOM 1352 N N . PHE A 1 174 ? -6.619 0.747 -4.325 1.00 84.94 174 PHE A N 1
ATOM 1353 C CA . PHE A 1 174 ? -6.020 -0.588 -4.222 1.00 84.94 174 PHE A CA 1
ATOM 1354 C C . PHE A 1 174 ? -6.851 -1.660 -4.920 1.00 84.94 174 PHE A C 1
ATOM 1356 O O . PHE A 1 174 ? -8.093 -1.633 -4.790 1.00 84.94 174 PHE A O 1
#

Secondary structure (DSSP, 8-state):
-HHHHHHHHHHHHHHHHHTS----------PPP-EEEEEGGGHHHHS----PPPPSS---TT------GGGS-HHHHHHHHTSHHHHTTTT--EEEEEEEEEEETTEEEEHHHHH--SS-HHHHHHHHHHTTPEE--EEEE-S-TTHHHHHHHSHHHHHHHHHHHHHHHHHHT-

Foldseek 3Di:
DVVVVVVVVVVVVVVVVVPPDDPPDPPPPPDFQAEDEDELVCLCVQAPDFDFDDDPDDDDPQHDLDLDPNRGDPVRLVRLCVGNLLVCCVRYQEYEYAAWEDAFLQDIDGNNVVVPDVDDPSVSVSSNVSSNHHYDYDYHHPYPPCPVVVLCVDPVSVVSNVVNVVVVCSSSVD

Radius of gyration: 27.8 Å; chains: 1; bounding box: 37×92×66 Å

Sequence (174 aa):
MRRSFSIVLSVALVITLSTYGVARADEKQPRKIVSGWIPYYSVRTVMPFIKKLPTTEVALPSAPVTCEPNEYSPEDIAALNSSYLFTNKDLMKEVMPFWYTLKAPTVIRDDYSTGNPSWPMDDALCLMRKSGVKIIPTMTDGTSKLVLSGYLANSVTRTTIVKSIVDLVNIKNF